Protein AF-A0A532AFT1-F1 (afdb_monomer)

Solvent-accessible surface area (backbone atoms only — not comparable to full-atom values): 4377 Å² total; per-residue (Å²): 106,73,67,60,53,52,53,51,52,43,50,53,42,50,63,67,35,68,90,42,58,78,95,72,47,78,62,56,52,37,37,42,56,69,66,68,66,46,78,54,102,89,46,77,41,52,66,33,52,56,50,17,54,57,36,20,74,71,26,49,77,61,29,76,26,67,36,71,64,42,54,61,75,73,110

Sequence (75 aa):
NAVACATDIQRRMRERNADVQEESRIEFRIGINVGDIIFDDNDIYGDGVNVAARIESIARPGGIAISGAVRDHLG

Mean predicted aligned error: 3.48 Å

Foldseek 3Di:
DVVVVLVVVLVVLCVVCVPPDPVPRDFAFFFEEDDDWDDDDHDIDDPRVVVSVVQSVPADGSGYGYDPVVVVVVD

Radius of gyration: 14.25 Å; Cα contacts (8 Å, |Δi|>4): 94; chains: 1; bounding box: 34×24×38 Å

pLDDT: mean 94.45, std 5.23, range [61.66, 98.5]

Structure (mmCIF, N/CA/C/O backbone):
data_AF-A0A532AFT1-F1
#
_entry.id   AF-A0A532AFT1-F1
#
loop_
_atom_site.group_PDB
_atom_site.id
_atom_site.type_symbol
_atom_site.label_atom_id
_atom_site.label_alt_id
_atom_site.label_comp_id
_atom_site.label_asym_id
_atom_site.label_entity_id
_atom_site.label_seq_id
_atom_site.pdbx_PDB_ins_code
_atom_site.Cartn_x
_atom_site.Cartn_y
_atom_site.Cartn_z
_atom_site.occupancy
_atom_site.B_iso_or_equiv
_atom_site.auth_seq_id
_atom_site.auth_comp_id
_atom_site.auth_asym_id
_atom_site.auth_atom_id
_atom_site.pdbx_PDB_model_num
ATOM 1 N N . ASN A 1 1 ? -6.598 -7.035 -10.450 1.00 89.75 1 ASN A N 1
ATOM 2 C CA . ASN A 1 1 ? -5.414 -6.151 -10.591 1.00 89.75 1 ASN A CA 1
ATOM 3 C C . ASN A 1 1 ? -5.123 -5.495 -9.234 1.00 89.75 1 ASN A C 1
ATOM 5 O O . ASN A 1 1 ? -5.920 -5.674 -8.315 1.00 89.75 1 ASN A O 1
ATOM 9 N N . ALA A 1 2 ? -3.994 -4.791 -9.079 1.00 95.38 2 ALA A N 1
ATOM 10 C CA . ALA A 1 2 ? -3.567 -4.227 -7.788 1.00 95.38 2 ALA A CA 1
ATOM 11 C C . ALA A 1 2 ? -4.602 -3.272 -7.163 1.00 95.38 2 ALA A C 1
ATOM 13 O O . ALA A 1 2 ? -4.817 -3.303 -5.956 1.00 95.38 2 ALA A O 1
ATOM 14 N N . VAL A 1 3 ? -5.293 -2.482 -7.991 1.00 96.12 3 VAL A N 1
ATOM 15 C CA . VAL A 1 3 ? -6.323 -1.533 -7.540 1.00 96.12 3 VAL A CA 1
ATOM 16 C C . VAL A 1 3 ? -7.510 -2.261 -6.918 1.00 96.12 3 VAL A C 1
ATOM 18 O O . VAL A 1 3 ? -7.883 -1.940 -5.796 1.00 96.12 3 VAL A O 1
ATOM 21 N N . ALA A 1 4 ? -8.046 -3.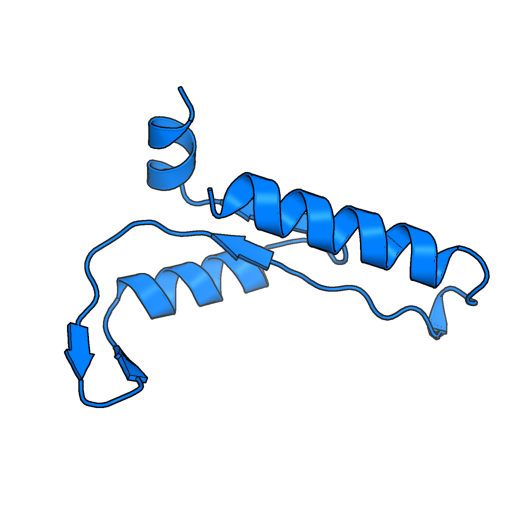288 -7.585 1.00 96.38 4 ALA A N 1
ATOM 22 C CA . ALA A 1 4 ? -9.138 -4.091 -7.033 1.00 96.38 4 ALA A CA 1
ATOM 23 C C . ALA A 1 4 ? -8.747 -4.760 -5.702 1.00 96.38 4 ALA A C 1
ATOM 25 O O . ALA A 1 4 ? -9.512 -4.724 -4.743 1.00 96.38 4 ALA A O 1
ATOM 26 N N . CYS A 1 5 ? -7.523 -5.294 -5.615 1.00 97.81 5 CYS A N 1
ATOM 27 C CA . CYS A 1 5 ? -7.000 -5.876 -4.377 1.00 97.81 5 CYS A CA 1
ATOM 28 C C . CYS A 1 5 ? -6.952 -4.843 -3.238 1.00 97.81 5 CYS A C 1
ATOM 30 O O . CYS A 1 5 ? -7.446 -5.097 -2.141 1.00 97.81 5 CYS A O 1
ATOM 32 N N . ALA A 1 6 ? -6.422 -3.647 -3.506 1.00 97.69 6 ALA A N 1
ATOM 33 C CA . ALA A 1 6 ? -6.382 -2.566 -2.527 1.00 97.69 6 ALA A CA 1
ATOM 34 C C . ALA A 1 6 ? -7.791 -2.137 -2.082 1.00 97.69 6 ALA A C 1
ATOM 36 O O . ALA A 1 6 ? -8.019 -1.912 -0.892 1.00 97.69 6 ALA A O 1
ATOM 37 N N . THR A 1 7 ? -8.751 -2.063 -3.012 1.00 97.62 7 THR A N 1
ATOM 38 C CA . THR A 1 7 ? -10.157 -1.767 -2.701 1.00 97.62 7 THR A CA 1
ATOM 39 C C . THR A 1 7 ? -10.764 -2.817 -1.773 1.00 97.62 7 THR A C 1
ATOM 41 O O . THR A 1 7 ? -11.418 -2.451 -0.793 1.00 97.62 7 THR A O 1
ATOM 44 N N . ASP A 1 8 ? -10.511 -4.100 -2.029 1.00 98.31 8 ASP A N 1
ATOM 45 C CA . ASP A 1 8 ? -10.998 -5.194 -1.188 1.00 98.31 8 ASP A CA 1
ATOM 46 C C . ASP A 1 8 ? -10.371 -5.169 0.210 1.00 98.31 8 ASP A C 1
ATOM 48 O O . ASP A 1 8 ? -11.076 -5.356 1.205 1.00 98.31 8 ASP A O 1
ATOM 52 N N . ILE A 1 9 ? -9.071 -4.876 0.315 1.00 98.12 9 ILE A N 1
ATOM 53 C CA . ILE A 1 9 ? -8.388 -4.713 1.606 1.00 98.12 9 ILE A CA 1
ATOM 54 C C . ILE A 1 9 ? -9.030 -3.576 2.404 1.00 98.12 9 ILE A C 1
ATOM 56 O O . ILE A 1 9 ? -9.409 -3.782 3.559 1.00 98.12 9 ILE A O 1
ATOM 60 N N . GLN A 1 10 ? -9.212 -2.399 1.795 1.00 98.19 10 GLN A N 1
ATOM 61 C CA . GLN A 1 10 ? -9.825 -1.265 2.489 1.00 98.19 10 GLN A CA 1
ATOM 62 C C . GLN A 1 10 ? -11.267 -1.559 2.908 1.00 98.19 10 GLN A C 1
ATOM 64 O O . GLN A 1 10 ? -11.690 -1.177 4.000 1.00 98.19 10 GLN A O 1
ATOM 69 N N . ARG A 1 11 ? -12.031 -2.281 2.079 1.00 98.12 11 ARG A N 1
ATOM 70 C CA . ARG A 1 11 ? -13.382 -2.719 2.438 1.00 98.12 11 ARG A CA 1
ATOM 71 C C . ARG A 1 11 ? -13.370 -3.617 3.676 1.00 98.12 11 ARG A C 1
ATOM 73 O O . ARG A 1 11 ? -14.089 -3.321 4.627 1.00 98.12 11 ARG A O 1
ATOM 80 N N . ARG A 1 12 ? -12.536 -4.658 3.688 1.00 97.88 12 ARG A N 1
ATOM 81 C CA . ARG A 1 12 ? -12.441 -5.6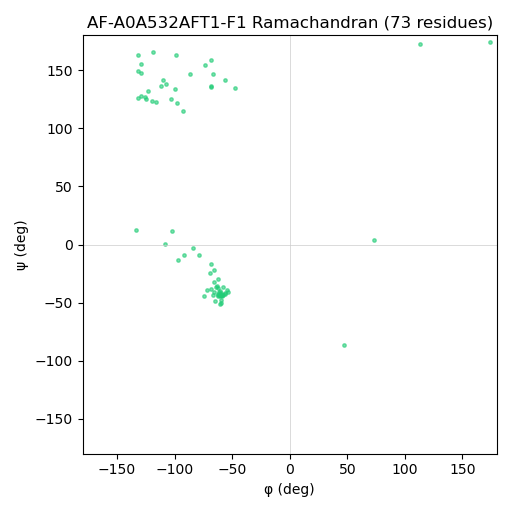00 4.816 1.00 97.88 12 ARG A CA 1
ATOM 82 C C . ARG A 1 12 ? -11.954 -4.924 6.095 1.00 97.88 12 ARG A C 1
ATOM 84 O O . ARG A 1 12 ? -12.426 -5.257 7.177 1.00 97.88 12 ARG A O 1
ATOM 91 N N . MET A 1 13 ? -11.047 -3.954 5.989 1.00 97.69 13 MET A N 1
ATOM 92 C CA . MET A 1 13 ? -10.593 -3.189 7.153 1.00 97.69 13 MET A CA 1
ATOM 93 C C . MET A 1 13 ? -11.687 -2.294 7.726 1.00 97.69 13 MET A C 1
ATOM 95 O O . MET A 1 13 ? -11.820 -2.221 8.945 1.00 97.69 13 MET A O 1
ATOM 99 N N . ARG A 1 14 ? -12.522 -1.675 6.882 1.00 96.50 14 ARG A N 1
ATOM 100 C CA . ARG A 1 14 ? -13.703 -0.943 7.364 1.00 96.50 14 ARG A CA 1
ATOM 101 C C . ARG A 1 14 ? -14.693 -1.858 8.076 1.00 96.50 14 ARG A C 1
ATOM 103 O O . ARG A 1 14 ? -15.173 -1.491 9.139 1.00 96.50 14 ARG A O 1
ATOM 110 N N . GLU A 1 15 ? -14.964 -3.037 7.518 1.00 97.38 15 GLU A N 1
ATOM 111 C CA . GLU A 1 15 ? -15.839 -4.038 8.147 1.00 97.38 15 GLU A CA 1
ATOM 112 C C . GLU A 1 15 ? -15.279 -4.478 9.510 1.00 97.38 15 GLU A C 1
ATOM 114 O O . GLU A 1 15 ? -16.007 -4.504 10.497 1.00 97.38 15 GLU A O 1
ATOM 119 N N . ARG A 1 16 ? -13.967 -4.722 9.604 1.00 96.38 16 ARG A N 1
ATOM 120 C CA . ARG A 1 16 ? -13.293 -5.057 10.869 1.00 96.38 16 ARG A CA 1
ATOM 121 C C . ARG A 1 16 ? -13.346 -3.929 11.904 1.00 96.38 16 ARG A C 1
ATOM 123 O O . ARG A 1 16 ? -13.438 -4.206 13.095 1.00 96.38 16 ARG A O 1
ATOM 130 N N . ASN A 1 17 ? -13.251 -2.679 11.463 1.00 97.31 17 ASN A N 1
ATOM 131 C CA . ASN A 1 17 ? -13.239 -1.506 12.337 1.00 97.31 1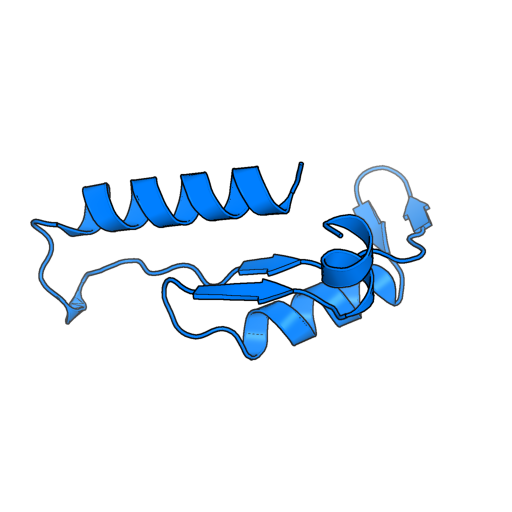7 ASN A CA 1
ATOM 132 C C . ASN A 1 17 ? -14.644 -1.019 12.736 1.00 97.31 17 ASN A C 1
ATOM 134 O O . ASN A 1 17 ? -14.736 -0.062 13.506 1.00 97.31 17 ASN A O 1
ATOM 138 N N . ALA A 1 18 ? -15.718 -1.636 12.225 1.00 96.69 18 ALA A N 1
ATOM 139 C CA . ALA A 1 18 ? -17.094 -1.172 12.418 1.00 96.69 18 ALA A CA 1
ATOM 140 C C . ALA A 1 18 ? -17.471 -1.032 13.903 1.00 96.69 18 ALA A C 1
ATOM 142 O O . ALA A 1 18 ? -18.020 -0.004 14.296 1.00 96.69 18 ALA A O 1
ATOM 143 N N . ASP A 1 19 ? -17.073 -2.008 14.721 1.00 96.25 19 ASP A N 1
ATOM 144 C CA . ASP A 1 19 ? -17.375 -2.062 16.158 1.00 96.25 19 ASP A CA 1
ATOM 145 C C . ASP A 1 19 ? -16.182 -1.650 17.042 1.00 96.25 19 ASP A C 1
ATOM 147 O O . ASP A 1 19 ? -16.185 -1.854 18.256 1.00 96.25 19 ASP A O 1
ATOM 151 N N . VAL A 1 20 ? -15.133 -1.079 16.441 1.00 97.31 20 VAL A N 1
ATOM 152 C CA . VAL A 1 20 ? -13.923 -0.636 17.144 1.00 97.31 20 VA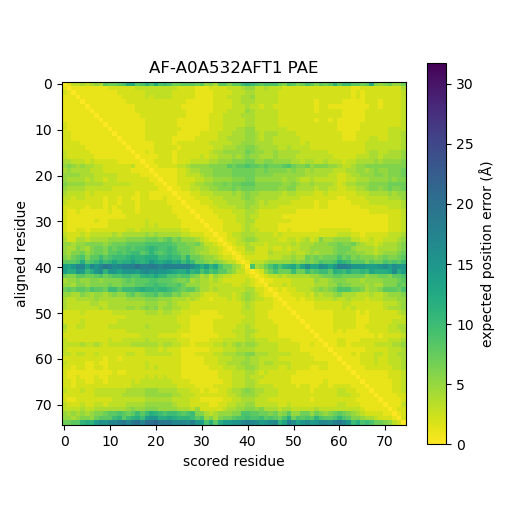L A CA 1
ATOM 153 C C . VAL A 1 20 ? -14.000 0.871 17.380 1.00 97.31 20 VAL A C 1
ATOM 155 O O . VAL A 1 20 ? -14.319 1.634 16.460 1.00 97.31 20 VAL A O 1
ATOM 158 N N . GLN A 1 21 ? -13.688 1.297 18.608 1.00 97.12 21 GLN A N 1
ATOM 159 C CA . GLN A 1 21 ? -13.547 2.714 18.964 1.00 97.12 21 GLN A CA 1
ATOM 160 C C . GLN A 1 21 ? -12.514 3.391 18.062 1.00 97.12 21 GLN A C 1
ATOM 162 O O . GLN A 1 21 ? -11.501 2.781 17.725 1.00 97.12 21 GLN A O 1
ATOM 167 N N . GLU A 1 22 ? -12.772 4.636 17.665 1.00 93.62 22 GLU A N 1
ATOM 168 C CA . GLU A 1 22 ? -11.997 5.343 16.641 1.00 93.62 22 GLU A CA 1
ATOM 169 C C . GLU A 1 22 ? -10.494 5.362 16.946 1.00 93.62 22 GLU A C 1
ATOM 171 O O . GLU A 1 22 ? -9.683 5.063 16.073 1.00 93.62 22 GLU A O 1
ATOM 176 N N . GLU A 1 23 ? -10.129 5.575 18.208 1.00 95.44 23 GLU A N 1
ATOM 177 C CA . GLU A 1 23 ? -8.748 5.659 18.689 1.00 95.44 23 GLU A CA 1
ATOM 178 C C . GLU A 1 23 ? -8.001 4.318 18.627 1.00 95.44 23 GLU A C 1
ATOM 180 O O . GLU A 1 23 ? -6.775 4.280 18.707 1.00 95.44 23 GLU A O 1
ATOM 185 N N . SER A 1 24 ? -8.736 3.212 18.501 1.00 96.00 24 SER A N 1
ATOM 186 C CA . SER A 1 24 ? -8.201 1.847 18.432 1.00 96.00 24 SER A CA 1
ATOM 187 C C . SER A 1 24 ? -8.308 1.228 17.036 1.00 96.00 24 SER A C 1
ATOM 189 O O . SER A 1 24 ? -7.913 0.074 16.843 1.00 96.00 24 SER A O 1
ATOM 191 N N . ARG A 1 25 ? -8.853 1.954 16.050 1.00 96.94 25 ARG A N 1
ATOM 192 C CA . ARG A 1 25 ? -8.985 1.453 14.678 1.00 96.94 25 ARG A CA 1
ATOM 193 C C . ARG A 1 25 ? -7.618 1.318 14.025 1.00 96.94 25 ARG A C 1
ATOM 195 O O . ARG A 1 25 ? -6.781 2.213 14.087 1.00 96.94 25 ARG A O 1
ATOM 202 N N . ILE A 1 26 ? -7.417 0.203 13.329 1.00 96.88 26 ILE A N 1
ATOM 203 C CA . ILE A 1 26 ? -6.250 0.031 12.463 1.00 96.88 26 ILE A CA 1
ATOM 204 C C . ILE A 1 26 ? -6.655 0.471 11.064 1.00 96.88 26 ILE A C 1
ATOM 206 O O . ILE A 1 26 ? -7.498 -0.166 10.435 1.00 96.88 26 ILE A O 1
ATOM 210 N N . GLU A 1 27 ? -6.050 1.538 10.557 1.00 97.25 27 GLU A N 1
ATOM 211 C CA . GLU A 1 27 ? -6.324 2.047 9.216 1.00 97.25 27 GLU A CA 1
ATOM 212 C C . GLU A 1 27 ? -5.081 1.951 8.339 1.00 97.25 27 GLU A C 1
ATOM 214 O O . GLU A 1 27 ? -4.027 2.505 8.652 1.00 97.25 27 GLU A O 1
ATOM 219 N N . PHE A 1 28 ? -5.208 1.254 7.212 1.00 97.56 28 PHE A N 1
ATOM 220 C CA . PHE A 1 28 ? -4.127 1.162 6.243 1.00 97.56 28 PHE A CA 1
ATOM 221 C C . PHE A 1 28 ? -4.167 2.329 5.268 1.00 97.56 28 PHE A C 1
ATOM 223 O O . PHE A 1 28 ? -5.229 2.808 4.867 1.00 97.56 28 PHE A O 1
ATOM 230 N N . ARG A 1 29 ? -2.982 2.737 4.836 1.00 98.50 29 ARG A N 1
ATOM 231 C CA . ARG A 1 29 ? -2.766 3.560 3.652 1.00 98.50 29 ARG A CA 1
ATOM 232 C C . ARG A 1 29 ? -2.154 2.675 2.579 1.00 98.50 29 ARG A C 1
ATOM 234 O O . ARG A 1 29 ? -1.309 1.838 2.883 1.00 98.50 29 ARG A O 1
ATOM 241 N N . ILE A 1 30 ? -2.611 2.826 1.340 1.00 98.44 30 ILE A N 1
ATOM 242 C CA . ILE A 1 30 ? -2.130 2.014 0.220 1.00 98.44 30 ILE A CA 1
ATOM 243 C C . ILE A 1 30 ? -1.719 2.936 -0.925 1.00 98.44 30 ILE A C 1
ATOM 245 O O . ILE A 1 30 ? -2.506 3.774 -1.364 1.00 98.44 30 ILE A O 1
ATOM 249 N N . GLY A 1 31 ? -0.495 2.757 -1.418 1.00 98.00 31 GLY A N 1
ATOM 250 C CA . GLY A 1 31 ? 0.024 3.407 -2.618 1.00 98.00 31 GLY A CA 1
ATOM 251 C C . GLY A 1 31 ? 0.230 2.398 -3.741 1.00 98.00 31 GLY A C 1
ATOM 252 O O . GLY A 1 31 ? 0.743 1.308 -3.500 1.00 98.00 31 GLY A O 1
ATOM 253 N N . ILE A 1 32 ? -0.172 2.745 -4.965 1.00 97.56 32 ILE A N 1
ATOM 254 C CA . ILE A 1 32 ? -0.009 1.880 -6.142 1.00 97.56 32 ILE A CA 1
ATOM 255 C C . ILE A 1 32 ? 0.734 2.645 -7.230 1.00 97.56 32 ILE A C 1
ATOM 257 O O . ILE A 1 32 ? 0.320 3.731 -7.640 1.00 97.56 32 ILE A O 1
ATOM 261 N N . ASN A 1 33 ? 1.811 2.046 -7.727 1.00 96.00 33 ASN A N 1
ATOM 262 C CA . ASN A 1 33 ? 2.574 2.547 -8.858 1.00 96.00 33 ASN A CA 1
ATOM 263 C C . ASN A 1 33 ? 2.781 1.440 -9.898 1.00 96.00 33 ASN A C 1
ATOM 265 O O . ASN A 1 33 ? 2.779 0.259 -9.558 1.00 96.00 33 ASN A O 1
ATOM 269 N N . VAL A 1 34 ? 2.993 1.840 -11.150 1.00 94.06 34 VAL A N 1
ATOM 270 C CA . VAL A 1 34 ? 3.506 0.980 -12.216 1.00 94.06 34 VAL A CA 1
ATOM 271 C C . VAL A 1 34 ? 4.761 1.644 -12.769 1.00 94.06 34 VAL A C 1
ATOM 273 O O . VAL A 1 34 ? 4.777 2.854 -12.996 1.00 94.06 34 VAL A O 1
ATOM 276 N N . GLY A 1 35 ? 5.826 0.871 -12.917 1.00 90.00 35 GLY A N 1
ATOM 277 C CA . GLY A 1 35 ? 7.123 1.357 -13.361 1.00 90.00 35 GLY A CA 1
ATOM 278 C C . GLY A 1 35 ? 8.169 0.258 -13.275 1.00 90.00 35 GLY A C 1
ATOM 279 O O . GLY A 1 35 ? 7.889 -0.829 -12.764 1.00 90.00 35 GLY A O 1
ATOM 28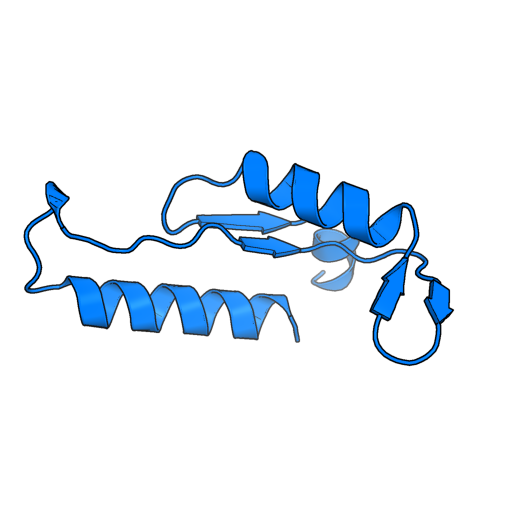0 N N . ASP A 1 36 ? 9.360 0.560 -13.775 1.00 89.19 36 ASP A N 1
ATOM 281 C CA . ASP A 1 36 ? 10.449 -0.404 -13.823 1.00 89.19 36 ASP A CA 1
ATOM 282 C C . ASP A 1 36 ? 10.958 -0.730 -12.417 1.00 89.19 36 ASP A C 1
ATOM 284 O O . ASP A 1 36 ? 11.159 0.146 -11.567 1.00 89.19 36 ASP A O 1
ATOM 288 N N . ILE A 1 37 ? 11.157 -2.023 -12.190 1.00 90.75 37 ILE A N 1
ATOM 289 C CA . ILE A 1 37 ? 11.694 -2.585 -10.958 1.00 90.75 37 ILE A CA 1
ATOM 290 C C . ILE A 1 37 ? 12.790 -3.582 -11.308 1.00 90.75 37 ILE A C 1
ATOM 292 O O . ILE A 1 37 ? 12.745 -4.239 -12.349 1.00 90.75 37 ILE A O 1
ATOM 296 N N . ILE A 1 38 ? 13.765 -3.700 -10.418 1.00 90.62 38 ILE A N 1
ATOM 297 C CA . ILE A 1 38 ? 14.783 -4.742 -10.472 1.00 90.62 38 ILE A CA 1
ATOM 298 C C . ILE A 1 38 ? 14.394 -5.777 -9.426 1.00 90.62 38 ILE A C 1
ATOM 300 O O . ILE A 1 38 ? 14.191 -5.438 -8.262 1.00 90.62 38 ILE A O 1
ATOM 304 N N . PHE A 1 39 ? 14.265 -7.026 -9.857 1.00 91.19 39 PHE A N 1
ATOM 305 C CA . PHE A 1 39 ? 14.048 -8.153 -8.964 1.00 91.19 39 PHE A CA 1
ATOM 306 C C . PHE A 1 39 ? 15.395 -8.824 -8.719 1.00 91.19 39 PHE A C 1
ATOM 308 O O . PHE A 1 39 ? 16.041 -9.235 -9.684 1.00 91.19 39 PHE A O 1
ATOM 315 N N . ASP A 1 40 ? 15.812 -8.907 -7.460 1.00 91.38 40 ASP A N 1
ATOM 316 C CA . ASP A 1 40 ? 17.040 -9.598 -7.069 1.00 91.38 40 ASP A CA 1
ATOM 317 C C . ASP A 1 40 ? 16.752 -10.532 -5.894 1.00 91.38 40 ASP A C 1
ATOM 319 O O . ASP A 1 40 ? 16.177 -10.123 -4.883 1.00 91.38 40 ASP A O 1
ATOM 323 N N . ASP A 1 41 ? 17.111 -11.802 -6.068 1.00 86.06 41 ASP A N 1
ATOM 324 C CA . ASP A 1 41 ? 16.778 -12.932 -5.198 1.00 86.06 41 ASP A CA 1
ATOM 325 C C . ASP A 1 41 ? 15.295 -13.014 -4.773 1.00 86.06 41 ASP A C 1
ATOM 327 O O . ASP A 1 41 ? 14.506 -13.725 -5.395 1.00 86.06 41 ASP A O 1
ATOM 331 N N . ASN A 1 42 ? 14.924 -12.320 -3.691 1.00 85.56 42 ASN A N 1
ATOM 332 C CA . ASN A 1 42 ? 13.602 -12.325 -3.050 1.00 85.56 42 ASN A CA 1
ATOM 333 C C . ASN A 1 42 ? 13.093 -10.913 -2.713 1.00 85.56 42 ASN A C 1
ATOM 335 O O . ASN A 1 42 ? 12.132 -10.774 -1.952 1.00 85.56 42 ASN A O 1
ATOM 339 N N . ASP A 1 43 ? 13.738 -9.874 -3.238 1.00 90.88 43 ASP A N 1
ATOM 340 C CA . ASP A 1 43 ? 13.394 -8.487 -2.950 1.00 90.88 43 ASP A CA 1
ATOM 341 C C . ASP A 1 43 ? 13.277 -7.659 -4.235 1.00 90.88 43 ASP A C 1
ATOM 343 O O . ASP A 1 43 ? 13.698 -8.061 -5.326 1.00 90.88 43 ASP A O 1
ATOM 347 N N . ILE A 1 44 ? 12.630 -6.504 -4.107 1.00 90.69 44 ILE A N 1
ATOM 348 C CA . ILE A 1 44 ? 12.327 -5.611 -5.218 1.00 90.69 44 ILE A CA 1
ATOM 349 C C . ILE A 1 44 ? 12.993 -4.264 -4.970 1.00 90.69 44 ILE A C 1
ATOM 351 O O . ILE A 1 44 ? 12.715 -3.580 -3.986 1.00 90.69 44 ILE A O 1
ATOM 355 N N . TYR A 1 45 ? 13.813 -3.844 -5.927 1.00 89.25 45 TYR A N 1
ATOM 356 C CA . TYR A 1 45 ? 14.544 -2.585 -5.896 1.00 89.25 45 TYR A CA 1
ATOM 357 C C . TYR A 1 45 ? 14.159 -1.675 -7.061 1.00 89.25 45 TYR A C 1
ATOM 359 O O . TYR A 1 45 ? 13.571 -2.093 -8.061 1.00 89.25 45 TYR A O 1
ATOM 367 N N . GLY A 1 46 ? 14.545 -0.408 -6.938 1.00 89.19 46 GLY A N 1
ATOM 368 C CA . GLY A 1 46 ? 14.424 0.593 -7.991 1.00 89.19 46 GLY A CA 1
ATOM 369 C C . GLY A 1 46 ? 13.434 1.707 -7.671 1.00 89.19 46 GLY A C 1
ATOM 370 O O . GLY A 1 46 ? 12.693 1.680 -6.683 1.00 89.19 46 GLY A O 1
ATOM 371 N N . ASP A 1 47 ? 13.424 2.711 -8.542 1.00 90.38 47 ASP A N 1
ATOM 372 C CA . ASP A 1 47 ? 12.627 3.923 -8.354 1.00 90.38 47 ASP A CA 1
ATOM 373 C C . ASP A 1 47 ? 11.124 3.639 -8.326 1.00 90.38 47 ASP A C 1
ATOM 375 O O . ASP A 1 47 ? 10.387 4.317 -7.609 1.00 90.38 47 ASP A O 1
ATOM 379 N N . GLY A 1 48 ? 10.665 2.593 -9.025 1.00 91.56 48 GLY A N 1
ATOM 380 C CA . GLY A 1 48 ? 9.269 2.163 -9.000 1.00 91.56 48 GLY A CA 1
ATOM 381 C C . GLY A 1 48 ? 8.746 1.891 -7.584 1.00 91.56 48 GLY A C 1
ATOM 382 O O . GLY A 1 48 ? 7.617 2.287 -7.270 1.00 91.56 48 GLY A O 1
ATOM 383 N N . VAL A 1 49 ? 9.578 1.296 -6.720 1.00 92.88 49 VAL A N 1
ATOM 384 C CA . VAL A 1 49 ? 9.249 0.978 -5.318 1.00 92.88 49 VAL A CA 1
ATOM 385 C C . VAL A 1 49 ? 9.254 2.240 -4.456 1.00 92.88 49 VAL A C 1
ATOM 387 O O . VAL A 1 49 ? 8.305 2.486 -3.710 1.00 92.88 49 VAL A O 1
ATOM 390 N N . ASN A 1 50 ? 10.266 3.098 -4.619 1.00 93.06 50 ASN A N 1
ATOM 391 C CA . ASN A 1 50 ? 10.358 4.377 -3.907 1.00 93.06 50 ASN A CA 1
ATOM 392 C C . ASN A 1 50 ? 9.165 5.294 -4.223 1.00 93.06 50 ASN A C 1
ATOM 394 O O . ASN A 1 50 ? 8.609 5.945 -3.334 1.00 93.06 50 ASN A O 1
ATOM 398 N N . VAL A 1 51 ? 8.731 5.324 -5.486 1.00 95.06 51 VAL A N 1
ATOM 399 C CA . VAL A 1 51 ? 7.548 6.077 -5.917 1.00 95.06 51 VAL A CA 1
ATOM 400 C C . VAL A 1 51 ? 6.276 5.491 -5.306 1.00 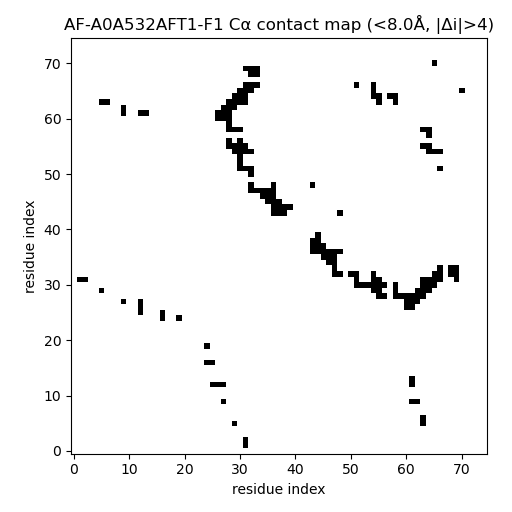95.06 51 VAL A C 1
ATOM 402 O O . VAL A 1 51 ? 5.455 6.256 -4.806 1.00 95.06 51 VAL A O 1
ATOM 405 N N . ALA A 1 52 ? 6.113 4.163 -5.277 1.00 95.81 52 ALA A N 1
ATOM 406 C CA . ALA A 1 52 ? 4.963 3.529 -4.626 1.00 95.81 52 ALA A CA 1
ATOM 407 C C . ALA A 1 52 ? 4.878 3.889 -3.131 1.00 95.81 52 ALA A C 1
ATOM 409 O O . ALA A 1 52 ? 3.808 4.274 -2.656 1.00 95.81 52 ALA A O 1
ATOM 410 N N . ALA A 1 53 ? 6.008 3.857 -2.418 1.00 96.25 53 ALA A N 1
ATOM 411 C CA . ALA A 1 53 ? 6.090 4.265 -1.016 1.00 96.25 53 ALA A CA 1
ATOM 412 C C . ALA A 1 53 ? 5.737 5.751 -0.825 1.00 96.25 53 ALA A C 1
ATOM 414 O O . ALA A 1 53 ? 4.972 6.114 0.067 1.00 96.25 53 ALA A O 1
ATOM 415 N N . ARG A 1 54 ? 6.222 6.630 -1.709 1.00 96.50 54 ARG A N 1
ATOM 416 C CA . ARG A 1 54 ? 5.858 8.055 -1.680 1.00 96.50 54 ARG A CA 1
ATOM 417 C C . ARG A 1 54 ? 4.376 8.297 -1.983 1.00 96.50 54 ARG A C 1
ATOM 419 O O . ARG A 1 54 ? 3.800 9.254 -1.480 1.00 96.50 54 ARG A O 1
ATOM 426 N N . ILE A 1 55 ? 3.758 7.464 -2.813 1.00 97.38 55 ILE A N 1
ATOM 427 C CA . ILE A 1 55 ? 2.322 7.544 -3.095 1.00 97.38 55 ILE A CA 1
ATOM 428 C C . ILE A 1 55 ? 1.510 7.066 -1.885 1.00 97.38 55 ILE A C 1
ATOM 430 O O . ILE A 1 55 ? 0.495 7.6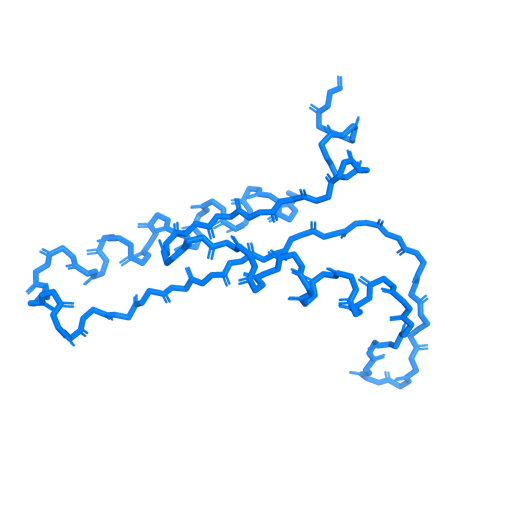74 -1.560 1.00 97.38 55 I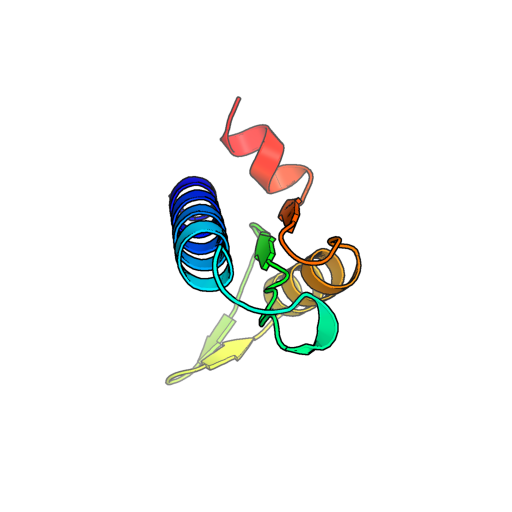LE A O 1
ATOM 434 N N . GLU A 1 56 ? 1.949 6.018 -1.187 1.00 98.12 56 GLU A N 1
ATOM 435 C CA . GLU A 1 56 ? 1.303 5.576 0.056 1.00 98.12 56 GLU A CA 1
ATOM 436 C C . GLU A 1 56 ? 1.300 6.686 1.109 1.00 98.12 56 GLU A C 1
ATOM 438 O O . GLU A 1 56 ? 0.262 6.937 1.723 1.00 98.12 56 GLU A O 1
ATOM 443 N N . SER A 1 57 ? 2.418 7.398 1.269 1.00 97.25 57 SER A N 1
ATOM 444 C CA . SER A 1 57 ? 2.561 8.402 2.328 1.00 97.25 57 SER A CA 1
ATOM 445 C C . SER A 1 57 ? 1.633 9.612 2.178 1.00 97.25 57 SER A C 1
ATOM 447 O O . SER A 1 57 ? 1.337 10.280 3.169 1.00 97.25 57 SER A O 1
ATOM 449 N N . ILE A 1 58 ? 1.136 9.884 0.965 1.00 96.56 58 ILE A N 1
ATOM 450 C CA . ILE A 1 58 ? 0.151 10.947 0.706 1.00 96.56 58 ILE A CA 1
ATOM 451 C C . ILE A 1 58 ? -1.300 10.458 0.789 1.00 96.56 58 ILE A C 1
ATOM 453 O O . ILE A 1 58 ? -2.225 11.273 0.725 1.00 96.56 58 ILE A O 1
ATOM 457 N N . ALA A 1 59 ? -1.536 9.148 0.897 1.00 97.88 59 ALA A N 1
ATOM 458 C CA . ALA A 1 59 ? -2.881 8.630 1.085 1.00 97.88 59 ALA A CA 1
ATOM 459 C C . ALA A 1 59 ? -3.422 9.065 2.458 1.00 97.88 59 ALA A C 1
ATOM 461 O O . ALA A 1 59 ? -2.700 9.174 3.446 1.00 97.88 59 ALA A O 1
ATOM 462 N N . ARG A 1 60 ? -4.731 9.297 2.550 1.00 96.88 60 ARG A N 1
ATOM 463 C CA . ARG A 1 60 ? -5.389 9.431 3.859 1.00 96.88 60 ARG A CA 1
ATOM 464 C C . ARG A 1 60 ? -5.508 8.046 4.510 1.00 96.88 60 ARG A C 1
ATOM 466 O O . ARG A 1 60 ? -5.565 7.066 3.765 1.00 96.88 60 ARG A O 1
ATOM 473 N N . PRO A 1 61 ? -5.575 7.934 5.849 1.00 96.94 61 PRO A N 1
ATOM 474 C CA . PRO A 1 61 ? -5.962 6.684 6.508 1.00 96.94 61 PRO A CA 1
ATOM 475 C C . PRO A 1 61 ? -7.230 6.084 5.873 1.00 96.94 61 PRO A C 1
ATOM 477 O O . PRO A 1 61 ? -8.155 6.814 5.516 1.00 96.94 61 PRO A O 1
ATOM 480 N N . GLY A 1 62 ? -7.222 4.774 5.608 1.00 96.88 62 GLY A N 1
ATOM 481 C CA . GLY A 1 62 ? -8.298 4.083 4.881 1.00 96.88 62 GLY A CA 1
ATOM 482 C C . GLY A 1 62 ? -8.347 4.371 3.369 1.00 96.88 62 GLY A C 1
ATOM 483 O O . GLY A 1 62 ? -9.262 3.924 2.671 1.00 96.88 62 GLY A O 1
ATOM 484 N N . GLY A 1 63 ? -7.386 5.137 2.849 1.00 97.62 63 GLY A N 1
ATOM 485 C CA . GLY A 1 63 ? -7.322 5.597 1.467 1.00 97.62 63 GLY A CA 1
ATOM 486 C C . GLY A 1 63 ? -6.408 4.771 0.564 1.00 97.62 63 GLY A C 1
ATOM 487 O O . GLY A 1 63 ? -5.533 4.024 1.008 1.00 97.62 63 GLY A O 1
ATOM 488 N N . ILE A 1 64 ? -6.615 4.948 -0.741 1.00 98.19 64 ILE A N 1
ATOM 489 C CA . ILE A 1 64 ? -5.765 4.410 -1.805 1.00 98.19 64 ILE A CA 1
ATOM 490 C C . ILE A 1 64 ? -5.329 5.592 -2.665 1.00 98.19 64 ILE A C 1
ATOM 492 O O . ILE A 1 64 ? -6.178 6.336 -3.159 1.00 98.19 64 ILE A O 1
ATOM 496 N N . ALA A 1 65 ? -4.026 5.762 -2.845 1.00 98.00 65 ALA A N 1
ATOM 497 C CA . ALA A 1 65 ? -3.457 6.698 -3.803 1.00 98.00 65 ALA A CA 1
ATOM 498 C C . ALA A 1 65 ? -2.800 5.911 -4.945 1.00 98.00 65 ALA A C 1
ATOM 500 O O . ALA A 1 65 ? -2.199 4.858 -4.724 1.00 98.00 65 ALA A O 1
ATOM 501 N N . ILE A 1 66 ? -2.935 6.402 -6.175 1.00 97.06 66 ILE A N 1
ATOM 502 C CA . ILE A 1 66 ? -2.391 5.749 -7.371 1.00 97.06 66 ILE A CA 1
ATOM 503 C C . ILE A 1 66 ? -1.574 6.745 -8.188 1.00 97.06 66 ILE A C 1
ATOM 505 O O . ILE A 1 66 ? -1.901 7.934 -8.226 1.00 97.06 66 ILE A O 1
ATOM 509 N N . SER A 1 67 ? -0.523 6.271 -8.856 1.00 96.19 67 SER A N 1
ATOM 510 C CA . SER A 1 67 ? 0.211 7.102 -9.810 1.00 96.19 67 SER A CA 1
ATOM 511 C C . SER A 1 67 ? -0.640 7.414 -11.045 1.00 96.19 67 SER A C 1
ATOM 513 O O . SER A 1 67 ? -1.593 6.699 -11.366 1.00 96.19 67 SER A O 1
ATOM 515 N N . GLY A 1 68 ? -0.279 8.480 -11.768 1.00 95.06 68 GLY A N 1
ATOM 516 C CA . GLY A 1 68 ? -0.910 8.805 -13.052 1.00 95.06 68 GLY A CA 1
ATOM 517 C C . GLY A 1 68 ? -0.821 7.641 -14.040 1.00 95.06 68 GLY A C 1
ATOM 518 O O . GLY A 1 68 ? -1.825 7.284 -14.639 1.00 95.06 68 GLY A O 1
ATOM 519 N N . ALA A 1 69 ? 0.330 6.968 -14.101 1.00 93.62 69 ALA A N 1
ATOM 520 C CA . ALA A 1 69 ? 0.513 5.799 -14.951 1.00 93.62 69 ALA A CA 1
ATOM 521 C C . ALA A 1 69 ? -0.465 4.665 -14.601 1.00 93.62 69 ALA A C 1
ATOM 523 O O . ALA A 1 69 ? -1.073 4.095 -15.500 1.00 93.62 69 ALA A O 1
ATOM 524 N N . VAL A 1 70 ? -0.689 4.367 -13.313 1.00 95.69 70 VAL A N 1
ATOM 525 C CA . VAL A 1 70 ? -1.691 3.362 -12.905 1.00 95.69 70 VAL A CA 1
ATOM 526 C C . VAL A 1 70 ? -3.092 3.777 -13.338 1.00 95.69 70 VAL A C 1
ATOM 528 O O . VAL A 1 70 ? -3.828 2.944 -13.854 1.00 95.69 70 VAL A O 1
ATOM 531 N N . ARG A 1 71 ? -3.463 5.050 -13.156 1.00 94.56 71 ARG A N 1
ATOM 532 C CA . ARG A 1 71 ? -4.762 5.575 -13.604 1.00 94.56 71 ARG A CA 1
ATOM 533 C C . ARG A 1 71 ? -4.944 5.387 -15.111 1.00 94.56 71 ARG A C 1
ATOM 535 O O . ARG A 1 71 ? -6.016 4.969 -15.529 1.00 94.56 71 ARG A O 1
ATOM 542 N N . ASP A 1 72 ? -3.911 5.660 -15.897 1.00 93.19 72 ASP A N 1
ATOM 543 C CA . ASP A 1 72 ? -3.975 5.565 -17.355 1.00 93.19 72 ASP A CA 1
ATOM 544 C C . ASP A 1 72 ? -4.104 4.103 -17.835 1.00 93.19 72 ASP A C 1
ATOM 546 O O . ASP A 1 72 ? -4.684 3.866 -18.884 1.00 93.19 72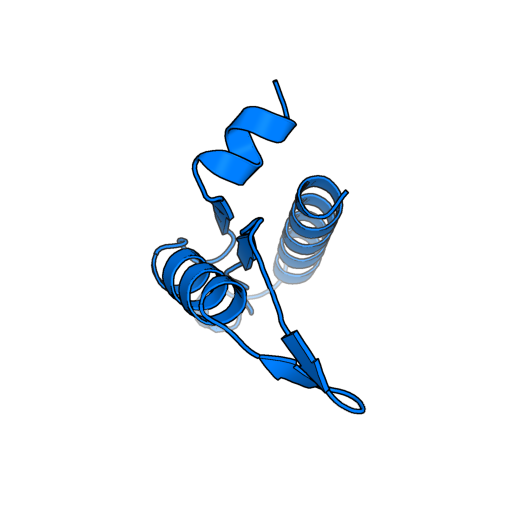 ASP A O 1
ATOM 550 N N . HIS A 1 73 ? -3.658 3.113 -17.046 1.00 85.88 73 HIS A N 1
ATOM 551 C CA . HIS A 1 73 ? -3.881 1.679 -17.318 1.00 85.88 73 HIS A CA 1
ATOM 552 C C . HIS A 1 73 ? -5.289 1.176 -16.941 1.00 85.88 73 HIS A C 1
ATOM 554 O O . HIS A 1 73 ? -5.617 0.018 -17.205 1.00 85.88 73 HIS A O 1
ATOM 560 N N . LEU A 1 74 ? -6.096 1.989 -16.249 1.00 82.31 74 LEU A N 1
ATOM 561 C CA . LEU A 1 74 ? -7.484 1.659 -15.896 1.00 82.31 74 LEU A CA 1
ATOM 562 C C . LEU A 1 74 ? -8.504 2.261 -16.875 1.00 82.31 74 LEU A C 1
ATOM 564 O O . LEU A 1 74 ? -9.680 1.905 -16.783 1.00 82.31 74 LEU A O 1
ATOM 568 N N . GLY A 1 75 ? -8.070 3.197 -17.725 1.00 61.66 75 GLY A N 1
ATOM 569 C CA . GLY A 1 75 ? -8.864 3.792 -18.805 1.00 61.66 75 GLY A CA 1
ATOM 570 C C . GLY A 1 75 ? -8.698 3.035 -20.113 1.00 61.66 75 GLY A C 1
ATOM 571 O O . GLY A 1 75 ? -9.626 3.152 -20.941 1.00 61.66 75 GLY A O 1
#

Nearest PDB structures (foldseek):
  3mr7-assembly2_C-2  TM=9.752E-01  e=3.527E-05  Ruegeria pomeroyi DSS-3
  3mr7-assembly1_B  TM=9.718E-01  e=1.555E-04  Ruegeria pomeroyi DSS-3
  4wpa-assembly1_B  TM=9.581E-01  e=3.739E-03  Mycobacterium avium
  4wp8-assembly1_B  TM=9.043E-01  e=3.024E-03  Mycobacterium avium
  5d15-assembly1_B  TM=9.467E-01  e=3.114E-02  Mycobacterium avium subsp. avium 10-9275

Secondary structure (DSSP, 8-state):
-HHHHHHHHHHHHHHHHTTS-GGG-----EEE-----EEETTEEESHHHHHHHHHHHTSPTT-EEE-HHHHHT--